Protein AF-A0A357G026-F1 (afdb_monomer_lite)

Secondary structure (DSSP, 8-state):
---TTS---------------------------EEEEES-PPTT-PPS--TT-S--STT---STT-TT-EEEEETTSGGGSTT-BSSPPP---GGG-------S----------------

Foldseek 3Di:
DDDPPPPPPDDPDPPPPPPPPPPPDPPPDPPQPKFWKAQQAAQQAFPAAWQVRPGGHGGHRHHHRFLRGTDIGGPPVQVVDDRIDSHRDPGDPRPPDDPDPPPDDDPDDDDDDDDDDDDD

Radius of gyration: 26.42 Å; chains: 1; bounding box: 56×61×72 Å

Structure (mmCIF, N/CA/C/O backbone):
data_AF-A0A357G026-F1
#
_entry.id   AF-A0A357G026-F1
#
loop_
_atom_site.group_PDB
_atom_site.id
_atom_site.type_symbol
_atom_site.label_atom_id
_atom_site.label_alt_id
_atom_site.label_comp_id
_atom_site.label_asym_id
_atom_site.label_entity_id
_atom_site.label_seq_id
_atom_site.pdbx_PDB_ins_code
_atom_site.Cartn_x
_atom_site.Cartn_y
_atom_site.Cartn_z
_atom_site.occupancy
_atom_site.B_iso_or_equiv
_atom_site.auth_seq_id
_atom_site.auth_comp_id
_atom_site.auth_asym_id
_atom_site.auth_atom_id
_atom_site.pdbx_PDB_model_num
ATOM 1 N N . MET A 1 1 ? 32.963 51.940 29.159 1.00 41.75 1 MET A N 1
ATOM 2 C CA . MET A 1 1 ? 32.937 50.775 28.246 1.00 41.75 1 MET A CA 1
ATOM 3 C C . MET A 1 1 ? 31.678 49.979 28.562 1.00 41.75 1 MET A C 1
ATOM 5 O O . MET A 1 1 ? 31.592 49.421 29.645 1.00 41.75 1 MET A O 1
ATOM 9 N N . ILE A 1 2 ? 30.658 50.045 27.703 1.00 54.16 2 ILE A N 1
ATOM 10 C CA . ILE A 1 2 ? 29.345 49.415 27.933 1.00 54.16 2 ILE A CA 1
ATOM 11 C C . ILE A 1 2 ? 29.389 48.004 27.328 1.00 54.16 2 ILE A C 1
ATOM 13 O O . ILE A 1 2 ? 29.571 47.852 26.119 1.00 54.16 2 ILE A O 1
ATOM 17 N N . ASN A 1 3 ? 29.285 46.974 28.173 1.00 49.53 3 ASN A N 1
ATOM 18 C CA . ASN A 1 3 ? 29.361 45.571 27.766 1.00 49.53 3 ASN A CA 1
ATOM 19 C C . ASN A 1 3 ? 28.074 45.138 27.045 1.00 49.53 3 ASN A C 1
ATOM 21 O O . ASN A 1 3 ? 27.019 44.989 27.653 1.00 49.53 3 ASN A O 1
ATOM 25 N N . LYS A 1 4 ? 28.197 44.861 25.744 1.00 54.84 4 LYS A N 1
ATOM 26 C CA . LYS A 1 4 ? 27.158 44.408 24.795 1.00 54.84 4 LYS A CA 1
ATOM 27 C C . LYS A 1 4 ? 26.534 43.026 25.089 1.00 54.84 4 LYS A C 1
ATOM 29 O O . LYS A 1 4 ? 25.910 42.449 24.210 1.00 54.84 4 LYS A O 1
ATOM 34 N N . LYS A 1 5 ? 26.734 42.448 26.277 1.00 55.97 5 LYS A N 1
ATOM 35 C CA . LYS A 1 5 ? 26.331 41.058 26.581 1.00 55.97 5 LYS A CA 1
ATOM 36 C C . LYS A 1 5 ? 25.052 40.939 27.413 1.00 55.97 5 LYS A C 1
ATOM 38 O O . LYS A 1 5 ? 24.614 39.829 27.678 1.00 55.97 5 LYS A O 1
ATOM 43 N N . THR A 1 6 ? 24.427 42.059 27.767 1.00 55.97 6 THR A N 1
ATOM 44 C CA . THR A 1 6 ? 23.204 42.091 28.588 1.00 55.97 6 THR A CA 1
ATOM 45 C C . THR A 1 6 ? 22.036 42.732 27.831 1.00 55.97 6 THR A C 1
ATOM 47 O O . THR A 1 6 ? 21.240 43.464 28.407 1.00 55.97 6 THR A O 1
ATOM 50 N N . LEU A 1 7 ? 21.971 42.508 26.512 1.00 58.09 7 LEU A N 1
ATOM 51 C CA . LEU A 1 7 ? 20.973 43.094 25.604 1.00 58.09 7 LEU A CA 1
ATOM 52 C C . LEU A 1 7 ? 20.244 42.028 24.770 1.00 58.09 7 LEU A C 1
ATOM 54 O O . LEU A 1 7 ? 19.762 42.306 23.683 1.00 58.09 7 LEU A O 1
ATOM 58 N N . ASN A 1 8 ? 20.143 40.810 25.302 1.00 52.31 8 ASN A N 1
ATOM 59 C CA . ASN A 1 8 ? 19.257 39.764 24.780 1.00 52.31 8 ASN A CA 1
ATOM 60 C C . ASN A 1 8 ? 18.277 39.325 25.879 1.00 52.31 8 ASN A C 1
ATOM 62 O O . ASN A 1 8 ? 18.001 38.147 26.085 1.00 52.31 8 ASN A O 1
ATOM 66 N N . THR A 1 9 ? 17.784 40.314 26.623 1.00 55.66 9 THR A N 1
ATOM 67 C CA . THR A 1 9 ? 16.657 40.181 27.539 1.00 55.66 9 THR A CA 1
ATOM 68 C C . THR A 1 9 ? 15.374 40.109 26.714 1.00 55.66 9 THR A C 1
ATOM 70 O O . THR A 1 9 ? 15.001 41.084 26.074 1.00 55.66 9 THR A O 1
ATOM 73 N N . LEU A 1 10 ? 14.724 38.944 26.772 1.00 60.59 10 LEU A N 1
ATOM 74 C CA . LEU A 1 10 ? 13.273 38.739 26.700 1.00 60.59 10 LEU A CA 1
ATOM 75 C C . LEU A 1 10 ? 12.522 39.388 25.526 1.00 60.59 10 LEU A C 1
ATOM 77 O O . LEU A 1 10 ? 12.019 40.500 25.646 1.00 60.59 10 LEU A O 1
ATOM 81 N N . ILE A 1 11 ? 12.242 38.588 24.494 1.00 61.97 11 ILE A N 1
ATOM 82 C CA . ILE A 1 11 ? 10.888 38.558 23.927 1.00 61.97 11 ILE A CA 1
ATOM 83 C C . ILE A 1 11 ? 10.459 37.094 23.857 1.00 61.97 11 ILE A C 1
ATOM 85 O O . ILE A 1 11 ? 10.752 36.362 22.916 1.00 61.97 11 ILE A O 1
ATOM 89 N N . ALA A 1 12 ? 9.795 36.666 24.927 1.00 58.91 12 ALA A N 1
ATOM 90 C CA . ALA A 1 12 ? 8.924 35.511 24.908 1.00 58.91 12 ALA A CA 1
ATOM 91 C C . ALA A 1 12 ? 7.712 35.859 24.034 1.00 58.91 12 ALA A C 1
ATOM 93 O O . ALA A 1 12 ? 6.825 36.591 24.461 1.00 58.91 12 ALA A O 1
ATOM 94 N N . SER A 1 13 ? 7.674 35.340 22.812 1.00 60.66 13 SER A N 1
ATOM 95 C CA . SER A 1 13 ? 6.443 35.247 22.028 1.00 60.66 13 SER A CA 1
ATOM 96 C C . SER A 1 13 ? 6.236 33.788 21.647 1.00 60.66 13 SER A C 1
ATOM 98 O O . SER A 1 13 ? 6.536 33.357 20.536 1.00 60.66 13 SER A O 1
ATOM 100 N N . ALA A 1 14 ? 5.759 33.013 22.621 1.00 63.19 14 ALA A N 1
ATOM 101 C CA . ALA A 1 14 ? 5.160 31.714 22.380 1.00 63.19 14 ALA A CA 1
ATOM 102 C C . ALA A 1 14 ? 3.865 31.926 21.585 1.00 63.19 14 ALA A C 1
ATOM 104 O O . ALA A 1 14 ? 2.813 32.202 22.157 1.00 63.19 14 ALA A O 1
ATOM 105 N N . VAL A 1 15 ? 3.940 31.829 20.258 1.00 66.19 15 VAL A N 1
ATOM 106 C CA . VAL A 1 15 ? 2.747 31.668 19.426 1.00 66.19 15 VAL A CA 1
ATOM 107 C C . VAL A 1 15 ? 2.457 30.174 19.369 1.00 66.19 15 VAL A C 1
ATOM 109 O O . VAL A 1 15 ? 2.948 29.447 18.509 1.00 66.19 15 VAL A O 1
ATOM 112 N N . ALA A 1 16 ? 1.688 29.705 20.348 1.00 63.22 16 ALA A N 1
ATOM 113 C CA . ALA A 1 16 ? 1.024 28.416 20.271 1.00 63.22 16 ALA A CA 1
ATOM 114 C C . ALA A 1 16 ? -0.120 28.538 19.253 1.00 63.22 16 ALA A C 1
ATOM 116 O O . ALA A 1 16 ? -1.223 28.962 19.590 1.00 63.22 16 ALA A O 1
ATOM 117 N N . LEU A 1 17 ? 0.147 28.198 17.991 1.00 66.62 17 LEU A N 1
ATOM 118 C CA . LEU A 1 17 ? -0.905 27.959 17.004 1.00 66.62 17 LEU A CA 1
ATOM 119 C C . LEU A 1 17 ? -1.549 26.604 17.316 1.00 66.62 17 LEU A C 1
ATOM 121 O O . LEU A 1 17 ? -1.182 25.571 16.763 1.00 66.62 17 LEU A O 1
ATOM 125 N N . THR A 1 18 ? -2.508 26.608 18.239 1.00 66.44 18 THR A N 1
ATOM 126 C CA . THR A 1 18 ? -3.457 25.507 18.403 1.00 66.44 18 THR A CA 1
ATOM 127 C C . THR A 1 18 ? -4.391 25.504 17.198 1.00 66.44 18 THR A C 1
ATOM 129 O O . THR A 1 18 ? -5.410 26.196 17.192 1.00 66.44 18 THR A O 1
ATOM 132 N N . ILE A 1 19 ? -4.055 24.737 16.161 1.00 68.50 19 ILE A N 1
ATOM 133 C CA . ILE A 1 19 ? -5.027 24.394 15.122 1.00 68.50 19 ILE A CA 1
ATOM 134 C C . ILE A 1 19 ? -5.989 23.392 15.761 1.00 68.50 19 ILE A C 1
ATOM 136 O O . ILE A 1 19 ? -5.758 22.185 15.763 1.00 68.50 19 ILE A O 1
ATOM 140 N N . ALA A 1 20 ? -7.064 23.912 16.352 1.00 59.66 20 ALA A N 1
ATOM 141 C CA . ALA A 1 20 ? -8.257 23.137 16.648 1.00 59.66 20 ALA A CA 1
ATOM 142 C C . ALA A 1 20 ? -8.952 22.829 15.314 1.00 59.66 20 ALA A C 1
ATOM 144 O O . ALA A 1 20 ? -9.905 23.492 14.913 1.00 59.66 20 ALA A O 1
ATOM 145 N N . GLY A 1 21 ? -8.416 21.845 14.592 1.00 52.25 21 GLY A N 1
ATOM 146 C CA . GLY A 1 21 ? -9.093 21.221 13.467 1.00 52.25 21 GLY A CA 1
ATOM 147 C C . GLY A 1 21 ? -10.198 20.329 14.009 1.00 52.25 21 GLY A C 1
ATOM 148 O O . GLY A 1 21 ? -9.976 19.153 14.282 1.00 52.25 21 GLY A O 1
ATOM 149 N N . ALA A 1 22 ? -11.384 20.898 14.210 1.00 57.00 22 ALA A N 1
ATOM 150 C CA . ALA A 1 22 ? -12.599 20.124 14.389 1.00 57.00 22 ALA A CA 1
ATOM 151 C C . ALA A 1 22 ? -12.954 19.465 13.048 1.00 57.00 22 ALA A C 1
ATOM 153 O O . ALA A 1 22 ? -13.755 19.985 12.276 1.00 57.00 22 ALA A O 1
ATOM 154 N N . SER A 1 23 ? -12.345 18.316 12.760 1.00 54.91 23 SER A N 1
ATOM 155 C CA . SER A 1 23 ? -12.810 17.426 11.698 1.00 54.91 23 SER A CA 1
ATOM 156 C C . SER A 1 23 ? -14.057 16.696 12.197 1.00 54.91 23 SER A C 1
ATOM 158 O O . SER A 1 23 ? -13.996 15.554 12.643 1.00 54.91 23 SER A O 1
ATOM 160 N N . THR A 1 24 ? -15.207 17.373 12.181 1.00 57.75 24 THR A N 1
ATOM 161 C CA . THR A 1 24 ? -16.504 16.716 12.364 1.00 57.75 24 THR A CA 1
ATOM 162 C C . THR A 1 24 ? -17.006 16.219 11.014 1.00 57.75 24 THR A C 1
ATOM 164 O O . THR A 1 24 ? -17.582 16.976 10.237 1.00 57.75 24 THR A O 1
ATOM 167 N N . SER A 1 25 ? -16.779 14.941 10.737 1.00 48.31 25 SER A N 1
ATOM 168 C CA . SER A 1 25 ? -17.710 14.072 10.002 1.00 48.31 25 SER A CA 1
ATOM 169 C C . SER A 1 25 ? -17.174 12.642 10.017 1.00 48.31 25 SER A C 1
ATOM 171 O O . SER A 1 25 ? -16.768 12.084 9.007 1.00 48.31 25 SER A O 1
ATOM 173 N N . ALA A 1 26 ? -17.211 12.010 11.191 1.00 50.91 26 ALA A N 1
ATOM 174 C CA . ALA A 1 26 ? -17.415 10.570 11.213 1.00 50.91 26 ALA A CA 1
ATOM 175 C C . ALA A 1 26 ? -18.878 10.337 10.804 1.00 50.91 26 ALA A C 1
ATOM 177 O O . ALA A 1 26 ? -19.761 10.228 11.654 1.00 50.91 26 ALA A O 1
ATOM 178 N N . MET A 1 27 ? -19.150 10.370 9.496 1.00 46.84 27 MET A N 1
ATOM 179 C CA . MET A 1 27 ? -20.325 9.696 8.961 1.00 46.84 27 MET A CA 1
ATOM 180 C C . MET A 1 27 ? -20.091 8.220 9.264 1.00 46.84 27 MET A C 1
ATOM 182 O O . MET A 1 27 ? -19.260 7.571 8.633 1.00 46.84 27 MET A O 1
ATOM 186 N N . ALA A 1 28 ? -20.760 7.720 10.299 1.00 49.16 28 ALA A N 1
ATOM 187 C CA . ALA A 1 28 ? -20.994 6.298 10.459 1.00 49.16 28 ALA A CA 1
ATOM 188 C C . ALA A 1 28 ? -21.967 5.874 9.350 1.00 49.16 28 ALA A C 1
ATOM 190 O O . ALA A 1 28 ? -23.144 5.631 9.598 1.00 49.16 28 ALA A O 1
ATOM 191 N N . GLU A 1 29 ? -21.474 5.876 8.112 1.00 46.22 29 GLU A N 1
ATOM 192 C CA . GLU A 1 29 ? -22.006 5.011 7.074 1.00 46.22 29 GLU A CA 1
ATOM 193 C C . GLU A 1 29 ? -21.746 3.585 7.578 1.00 46.22 29 GLU A C 1
ATOM 195 O O . GLU A 1 29 ? -20.706 3.347 8.202 1.00 46.22 29 GLU A O 1
ATOM 200 N N . ASP A 1 30 ? -22.716 2.687 7.405 1.00 47.66 30 ASP A N 1
ATOM 201 C CA . ASP A 1 30 ? -22.607 1.237 7.619 1.00 47.66 30 ASP A CA 1
ATOM 202 C C . ASP A 1 30 ? -21.142 0.783 7.560 1.00 47.66 30 ASP A C 1
ATOM 204 O O . ASP A 1 30 ? -20.480 1.095 6.575 1.00 47.66 30 ASP A O 1
ATOM 208 N N . ALA A 1 31 ? -20.586 0.197 8.630 1.00 54.50 31 ALA A N 1
ATOM 209 C CA . ALA A 1 31 ? -19.145 -0.043 8.752 1.00 54.50 31 ALA A CA 1
ATOM 210 C C . ALA A 1 31 ? -18.677 -1.093 7.731 1.00 54.50 31 ALA A C 1
ATOM 212 O O . ALA A 1 31 ? -18.395 -2.243 8.075 1.00 54.50 31 ALA A O 1
ATOM 213 N N . VAL A 1 32 ? -18.601 -0.694 6.464 1.00 64.19 32 VAL A N 1
ATOM 214 C CA . VAL A 1 32 ? -18.064 -1.484 5.379 1.00 64.19 32 VAL A CA 1
ATOM 215 C C . VAL A 1 32 ? -16.591 -1.612 5.705 1.00 64.19 32 VAL A C 1
ATOM 217 O O . VAL A 1 32 ? -15.849 -0.625 5.727 1.00 64.19 32 VAL A O 1
ATOM 220 N N . ALA A 1 33 ? -16.180 -2.827 6.060 1.00 85.00 33 ALA A N 1
ATOM 221 C CA . ALA A 1 33 ? -14.777 -3.121 6.273 1.00 85.00 33 ALA A CA 1
ATOM 222 C C . ALA A 1 33 ? -14.009 -2.650 5.033 1.00 85.00 33 ALA A C 1
ATOM 224 O O . ALA A 1 33 ? -14.418 -2.938 3.911 1.00 85.00 33 ALA A O 1
ATOM 225 N N . ASN A 1 34 ? -12.939 -1.887 5.228 1.00 90.38 34 ASN A N 1
ATOM 226 C CA . ASN A 1 34 ? -12.066 -1.522 4.122 1.00 90.38 34 ASN A CA 1
ATOM 227 C C . ASN A 1 34 ? -11.057 -2.652 3.893 1.00 90.38 34 ASN A C 1
ATOM 229 O O . ASN A 1 34 ? -10.573 -3.267 4.847 1.00 90.38 34 ASN A O 1
ATOM 233 N N . GLU A 1 35 ? -10.73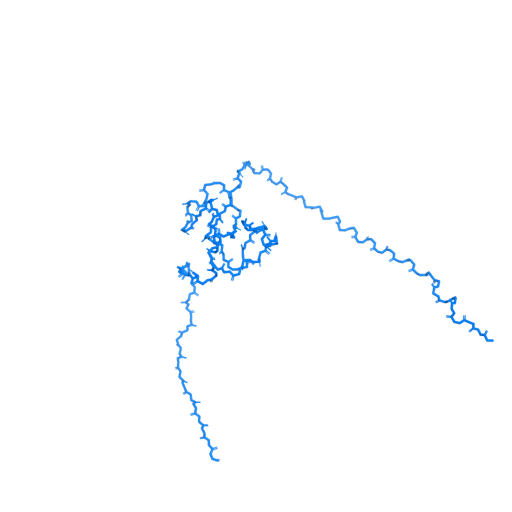1 -2.908 2.635 1.00 93.88 35 GLU A N 1
ATOM 234 C CA . GLU A 1 35 ? -9.713 -3.851 2.194 1.00 93.88 35 GLU A CA 1
ATOM 235 C C . GLU A 1 35 ? -8.568 -3.110 1.501 1.00 93.88 35 GLU A C 1
ATOM 237 O O . GLU A 1 35 ? -8.757 -2.062 0.881 1.00 93.88 35 GLU A O 1
ATOM 242 N N . LYS A 1 36 ? -7.359 -3.661 1.609 1.00 94.94 36 LYS A N 1
ATOM 243 C CA . LYS A 1 36 ? -6.210 -3.169 0.851 1.00 94.94 36 LYS A CA 1
ATOM 244 C C . LYS A 1 36 ? -6.260 -3.772 -0.541 1.00 94.94 36 LYS A C 1
ATOM 246 O O . LYS A 1 36 ? -6.305 -4.993 -0.655 1.00 94.94 36 LYS A O 1
ATOM 251 N N . CYS A 1 37 ? -6.223 -2.930 -1.563 1.00 96.44 37 CYS A N 1
ATOM 252 C CA . CYS A 1 37 ? -6.201 -3.357 -2.950 1.00 96.44 37 CYS A CA 1
ATOM 253 C C . CYS A 1 37 ? -4.868 -3.002 -3.606 1.00 96.44 37 CYS A C 1
ATOM 255 O O . CYS A 1 37 ? -4.524 -1.827 -3.739 1.00 96.44 37 CYS A O 1
ATOM 257 N N . TYR A 1 38 ? -4.134 -4.037 -3.996 1.00 95.44 38 TYR A N 1
ATOM 258 C CA . TYR A 1 38 ? -2.828 -3.989 -4.645 1.00 95.44 38 TYR A CA 1
ATOM 259 C C . TYR A 1 38 ? -2.973 -4.152 -6.163 1.00 95.44 38 TYR A C 1
ATOM 261 O O . TYR A 1 38 ? -4.011 -4.610 -6.646 1.00 95.44 38 TYR A O 1
ATOM 269 N N . GLY A 1 39 ? -1.936 -3.783 -6.922 1.00 92.56 39 GLY A N 1
ATOM 270 C CA . GLY A 1 39 ? -1.877 -3.992 -8.380 1.00 92.56 39 GLY A CA 1
ATOM 271 C C . GLY A 1 39 ? -2.668 -2.984 -9.226 1.00 92.56 39 GLY A C 1
ATOM 272 O O . GLY A 1 39 ? -2.510 -2.944 -10.444 1.00 92.56 39 GLY A O 1
ATOM 273 N N . VAL A 1 40 ? -3.459 -2.115 -8.592 1.00 95.31 40 VAL A N 1
ATOM 274 C CA . VAL A 1 40 ? -4.265 -1.060 -9.247 1.00 95.31 40 VAL A CA 1
ATOM 275 C C . VAL A 1 40 ? -3.755 0.356 -8.961 1.00 95.31 40 VAL A C 1
ATOM 277 O O . VAL A 1 40 ? -4.321 1.338 -9.435 1.00 95.31 40 VAL A O 1
ATOM 280 N N . VAL A 1 41 ? -2.708 0.475 -8.147 1.00 94.38 41 VAL A N 1
ATOM 281 C CA . VAL A 1 41 ? -2.189 1.754 -7.659 1.00 94.38 41 VAL A CA 1
ATOM 282 C C . VAL A 1 41 ? -1.348 2.433 -8.732 1.00 94.38 41 VAL A C 1
ATOM 284 O O . VAL A 1 41 ? -0.409 1.833 -9.242 1.00 94.38 41 VAL A O 1
ATOM 287 N N . LYS A 1 42 ? -1.647 3.693 -9.057 1.00 94.50 42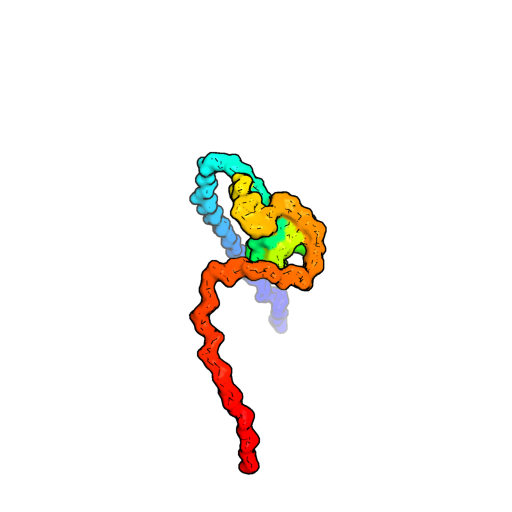 LYS A N 1
ATOM 288 C CA . LYS A 1 42 ? -0.804 4.505 -9.946 1.00 94.50 42 LYS A CA 1
ATOM 289 C C . LYS A 1 42 ? 0.394 5.079 -9.180 1.00 94.50 42 LYS A C 1
ATOM 291 O O . LYS A 1 42 ? 0.315 5.285 -7.965 1.00 94.50 42 LYS A O 1
ATOM 296 N N . ALA A 1 43 ? 1.483 5.389 -9.874 1.00 94.19 43 ALA A N 1
ATOM 297 C CA . ALA A 1 43 ? 2.616 6.102 -9.301 1.00 94.19 43 ALA A CA 1
ATOM 298 C C . ALA A 1 43 ? 2.138 7.382 -8.591 1.00 94.19 43 ALA A C 1
ATOM 300 O O . ALA A 1 43 ? 1.337 8.154 -9.122 1.00 94.19 43 ALA A O 1
ATOM 301 N N . GLY A 1 44 ? 2.599 7.585 -7.358 1.00 95.19 44 GLY A N 1
ATOM 302 C CA . GLY A 1 44 ? 2.194 8.710 -6.519 1.00 95.19 44 GLY A CA 1
ATOM 303 C C . GLY A 1 44 ? 0.753 8.662 -5.993 1.00 95.19 44 GLY A C 1
ATOM 304 O O . GLY A 1 44 ? 0.301 9.659 -5.434 1.00 95.19 44 GLY A O 1
ATOM 305 N N . ALA A 1 45 ? 0.037 7.541 -6.127 1.00 95.62 45 ALA A N 1
ATOM 306 C CA . ALA A 1 45 ? -1.366 7.417 -5.715 1.00 95.62 45 ALA A CA 1
ATOM 307 C C . ALA A 1 45 ? -1.634 6.305 -4.679 1.00 95.62 45 ALA A C 1
ATOM 309 O O . ALA A 1 45 ? -2.783 5.909 -4.503 1.00 95.62 45 ALA A O 1
ATOM 310 N N . ASN A 1 46 ? -0.608 5.786 -3.993 1.00 96.19 46 ASN A N 1
ATOM 311 C CA . ASN A 1 46 ? -0.799 4.840 -2.886 1.00 96.19 46 ASN A CA 1
ATOM 312 C C . ASN A 1 46 ? -1.322 5.527 -1.624 1.00 96.19 46 ASN A C 1
ATOM 314 O O . ASN A 1 46 ? -1.006 6.690 -1.354 1.00 96.19 46 ASN A O 1
ATOM 318 N N . ASP A 1 47 ? -2.016 4.749 -0.801 1.00 95.69 47 ASP A N 1
ATOM 319 C CA . ASP A 1 47 ? -2.325 5.100 0.578 1.00 95.69 47 ASP A CA 1
ATOM 320 C C . ASP A 1 47 ? -1.121 4.909 1.509 1.00 95.69 47 ASP A C 1
ATOM 322 O O . ASP A 1 47 ? -0.087 4.345 1.151 1.00 95.69 47 ASP A O 1
ATOM 326 N N . CYS A 1 48 ? -1.242 5.410 2.740 1.00 94.69 48 CYS A N 1
ATOM 327 C CA . CYS A 1 48 ? -0.192 5.290 3.746 1.00 94.69 48 CYS A CA 1
ATOM 328 C C . CYS A 1 48 ? 0.177 3.825 4.044 1.00 94.69 48 CYS A C 1
ATOM 330 O O . CYS A 1 48 ? -0.692 2.976 4.245 1.00 94.69 48 CYS A O 1
ATOM 332 N N . ALA A 1 49 ? 1.480 3.597 4.236 1.00 90.62 49 ALA A N 1
ATOM 333 C CA . ALA A 1 49 ? 2.153 2.303 4.355 1.00 90.62 49 ALA A CA 1
ATOM 334 C C . ALA A 1 49 ? 2.189 1.487 3.059 1.00 90.62 49 ALA A C 1
ATOM 336 O O . ALA A 1 49 ? 1.314 1.574 2.213 1.00 90.62 49 ALA A O 1
ATOM 337 N N . ASN A 1 50 ? 3.190 0.619 2.951 1.00 93.06 50 ASN A N 1
ATOM 338 C CA . ASN A 1 50 ? 3.270 -0.387 1.901 1.00 93.06 50 ASN A CA 1
ATOM 339 C C . ASN A 1 50 ? 3.578 -1.772 2.490 1.00 93.06 50 ASN A C 1
ATOM 341 O O . ASN A 1 50 ? 3.870 -1.909 3.684 1.00 93.06 50 ASN A O 1
ATOM 345 N N . ALA A 1 51 ? 3.474 -2.818 1.670 1.00 92.69 51 ALA A N 1
ATOM 346 C CA . ALA A 1 51 ? 3.670 -4.202 2.106 1.00 92.69 51 ALA A CA 1
ATOM 347 C C . ALA A 1 51 ? 5.075 -4.441 2.687 1.00 92.69 51 ALA A C 1
ATOM 349 O O . ALA A 1 51 ? 5.222 -5.107 3.715 1.00 92.69 51 ALA A O 1
ATOM 350 N N . SER A 1 52 ? 6.089 -3.825 2.075 1.00 89.56 52 SER A N 1
ATOM 351 C CA . SER A 1 52 ? 7.503 -3.977 2.440 1.00 89.56 52 SER A CA 1
ATOM 352 C C . SER A 1 52 ? 7.952 -3.089 3.607 1.00 89.56 52 SER A C 1
ATOM 354 O O . SER A 1 52 ? 9.079 -3.229 4.078 1.00 89.56 52 SER A O 1
ATOM 356 N N . LYS A 1 53 ? 7.100 -2.172 4.088 1.00 92.00 53 LYS A N 1
ATOM 357 C CA . LYS A 1 53 ? 7.421 -1.137 5.093 1.00 92.00 53 LYS A CA 1
ATOM 358 C C . LYS A 1 53 ? 8.608 -0.242 4.712 1.00 92.00 53 LYS A C 1
ATOM 360 O O . LYS A 1 53 ? 9.248 0.333 5.593 1.00 92.00 53 LYS A O 1
ATOM 365 N N . SER A 1 54 ? 8.924 -0.131 3.423 1.00 88.75 54 SER A N 1
ATOM 366 C CA . SER A 1 54 ? 10.028 0.706 2.942 1.00 88.75 54 SER A CA 1
ATOM 367 C C . SER A 1 54 ? 9.690 2.192 3.020 1.00 88.75 54 SER A C 1
ATOM 369 O O . SER A 1 54 ? 10.587 3.023 3.153 1.00 88.75 54 SER A O 1
ATOM 371 N N . HIS A 1 55 ? 8.402 2.532 2.997 1.00 90.56 55 HIS A N 1
ATOM 372 C CA . HIS A 1 55 ? 7.908 3.886 3.194 1.00 90.56 55 HIS A CA 1
ATOM 373 C C . HIS A 1 55 ? 6.488 3.861 3.789 1.00 90.56 55 HIS A C 1
ATOM 375 O O . HIS A 1 55 ? 5.840 2.814 3.850 1.00 90.56 55 HIS A O 1
ATOM 381 N N . ALA A 1 56 ? 6.045 4.994 4.347 1.00 91.62 56 ALA A N 1
ATOM 382 C CA . ALA A 1 56 ? 4.829 5.048 5.167 1.00 91.62 56 ALA A CA 1
ATOM 383 C C . ALA A 1 56 ? 3.816 6.131 4.773 1.00 91.62 56 ALA A C 1
ATOM 385 O O . ALA A 1 56 ? 2.661 6.047 5.183 1.00 91.62 56 ALA A O 1
ATOM 386 N N . CYS A 1 57 ? 4.216 7.136 4.000 1.00 93.50 57 CYS A N 1
ATOM 387 C CA . CYS A 1 57 ? 3.325 8.200 3.558 1.00 93.50 57 CYS A CA 1
ATOM 388 C C . CYS A 1 57 ? 2.651 7.834 2.232 1.00 93.50 57 CYS A C 1
ATOM 390 O O . CYS A 1 57 ? 3.249 7.162 1.387 1.00 93.50 57 CYS A O 1
ATOM 392 N N . ALA A 1 58 ? 1.423 8.321 2.063 1.00 95.19 58 ALA A N 1
ATOM 393 C CA . ALA A 1 58 ? 0.714 8.294 0.794 1.00 95.19 58 ALA A CA 1
ATOM 394 C C . ALA A 1 58 ? 1.506 9.021 -0.306 1.00 95.19 58 ALA A C 1
ATOM 396 O O . ALA A 1 58 ? 2.282 9.942 -0.029 1.00 95.19 58 ALA A O 1
ATOM 397 N N . GLY A 1 59 ? 1.290 8.608 -1.549 1.00 95.31 59 GLY A N 1
ATOM 398 C CA . GLY A 1 59 ? 1.889 9.216 -2.735 1.00 95.31 59 GLY A CA 1
ATOM 399 C C . GLY A 1 59 ? 3.387 8.973 -2.941 1.00 95.31 59 GLY A C 1
ATOM 400 O O . GLY A 1 59 ? 4.064 9.774 -3.579 1.00 95.31 59 GLY A O 1
ATOM 401 N N . GLN A 1 60 ? 3.907 7.870 -2.410 1.00 95.44 60 GLN A N 1
ATOM 402 C CA . GLN A 1 60 ? 5.302 7.442 -2.542 1.00 95.44 60 GLN A CA 1
ATOM 403 C C . GLN A 1 60 ? 5.501 6.220 -3.453 1.00 95.44 60 GLN A C 1
ATOM 405 O O . GLN A 1 60 ? 6.639 5.799 -3.657 1.00 95.44 60 GLN A O 1
ATOM 410 N N . ALA A 1 61 ? 4.431 5.672 -4.031 1.00 94.25 61 ALA A N 1
ATOM 411 C CA . ALA A 1 61 ? 4.508 4.665 -5.080 1.00 94.25 61 ALA A CA 1
ATOM 412 C C . ALA A 1 61 ? 5.340 5.194 -6.252 1.00 94.25 61 ALA A C 1
ATOM 414 O O . ALA A 1 61 ? 5.026 6.236 -6.828 1.00 94.25 61 ALA A O 1
ATOM 415 N N . THR A 1 62 ? 6.402 4.478 -6.610 1.00 91.56 62 THR A N 1
ATOM 416 C CA . THR A 1 62 ? 7.328 4.893 -7.675 1.00 91.56 62 THR A CA 1
ATOM 417 C C . THR A 1 62 ? 6.925 4.393 -9.057 1.00 91.56 62 THR A C 1
ATOM 419 O O . THR A 1 62 ? 7.426 4.912 -10.050 1.00 91.56 62 THR A O 1
ATOM 422 N N . ALA A 1 63 ? 6.054 3.386 -9.127 1.00 91.19 63 ALA A N 1
ATOM 423 C CA . ALA A 1 63 ? 5.623 2.747 -10.362 1.00 91.19 63 ALA A CA 1
ATOM 424 C C . ALA A 1 63 ? 4.113 2.484 -10.349 1.00 91.19 63 ALA A C 1
ATOM 426 O O . ALA A 1 63 ? 3.496 2.364 -9.288 1.00 91.19 63 ALA A O 1
ATOM 427 N N . ASP A 1 64 ? 3.543 2.387 -11.547 1.00 92.69 64 ASP A N 1
ATOM 428 C CA . ASP A 1 64 ? 2.165 1.952 -11.750 1.00 92.69 64 ASP A CA 1
ATOM 429 C C . ASP A 1 64 ? 2.039 0.449 -11.467 1.00 92.69 64 ASP A C 1
ATOM 431 O O . ASP A 1 64 ? 2.919 -0.339 -11.818 1.00 92.69 64 ASP A O 1
ATOM 435 N N . SER A 1 65 ? 0.922 0.057 -10.856 1.00 91.81 65 SER A N 1
ATOM 436 C CA . SER A 1 65 ? 0.575 -1.326 -10.523 1.00 91.81 65 SER A CA 1
ATOM 437 C C . SER A 1 65 ? 1.615 -2.055 -9.663 1.00 91.81 65 SER A C 1
ATOM 439 O O . SER A 1 65 ? 1.716 -3.281 -9.722 1.00 91.81 65 SER A O 1
ATOM 441 N N . ASP A 1 66 ? 2.367 -1.326 -8.830 1.00 91.69 66 ASP A N 1
ATOM 442 C CA . ASP A 1 66 ? 3.289 -1.942 -7.876 1.00 91.69 66 ASP A CA 1
ATOM 443 C C . ASP A 1 66 ? 2.520 -2.864 -6.911 1.00 91.69 66 ASP A C 1
ATOM 445 O O . ASP A 1 66 ? 1.531 -2.479 -6.284 1.00 91.69 66 ASP A O 1
ATOM 449 N N . GLY A 1 67 ? 2.962 -4.118 -6.815 1.00 91.81 67 GLY A N 1
ATOM 450 C CA . GLY A 1 67 ? 2.287 -5.148 -6.026 1.00 91.81 67 GLY A CA 1
ATOM 451 C C . GLY A 1 67 ? 2.465 -5.015 -4.510 1.00 91.81 67 GLY A C 1
ATOM 452 O O . GLY A 1 67 ? 1.767 -5.698 -3.760 1.00 91.81 67 GLY A O 1
ATOM 453 N N . GLY A 1 68 ? 3.381 -4.157 -4.058 1.00 93.62 68 GLY A N 1
ATOM 454 C CA . GLY A 1 68 ? 3.589 -3.791 -2.661 1.00 93.62 68 GLY A CA 1
ATOM 455 C C . GLY A 1 68 ? 2.839 -2.523 -2.239 1.00 93.62 68 GLY A C 1
ATOM 456 O O . GLY A 1 68 ? 2.668 -2.302 -1.035 1.00 93.62 68 GLY A O 1
ATOM 457 N N . GLU A 1 69 ? 2.358 -1.729 -3.193 1.00 95.88 69 GLU A N 1
ATOM 458 C CA . GLU A 1 69 ? 1.568 -0.517 -2.973 1.00 95.88 69 GLU A CA 1
ATOM 459 C C . GLU A 1 69 ? 0.067 -0.821 -2.986 1.00 95.88 69 GLU A C 1
ATOM 461 O O . GLU A 1 69 ? -0.410 -1.629 -3.783 1.00 95.88 69 GLU A O 1
ATOM 466 N N . PHE A 1 70 ? -0.701 -0.168 -2.108 1.00 95.69 70 PHE A N 1
ATOM 467 C CA . PHE A 1 70 ? -2.151 -0.360 -2.048 1.00 95.69 70 PHE A CA 1
ATOM 468 C C . PHE A 1 70 ? -2.929 0.949 -1.992 1.00 95.69 70 PHE A C 1
ATOM 470 O O . PHE A 1 70 ? -2.425 1.979 -1.546 1.00 95.69 70 PHE A O 1
ATOM 477 N N . ILE A 1 71 ? -4.191 0.851 -2.397 1.00 95.69 71 ILE A N 1
ATOM 478 C CA . ILE A 1 71 ? -5.254 1.787 -2.035 1.00 95.69 71 ILE A CA 1
ATOM 479 C C . ILE A 1 71 ? -6.283 1.072 -1.157 1.00 95.69 71 ILE A C 1
ATOM 481 O O . ILE A 1 71 ? -6.507 -0.133 -1.287 1.00 95.69 71 ILE A O 1
ATOM 485 N N . SER A 1 72 ? -6.881 1.797 -0.223 1.00 94.88 72 SER A N 1
ATOM 486 C CA . SER A 1 72 ? -7.894 1.313 0.703 1.00 94.88 72 SER A CA 1
ATOM 487 C C . SER A 1 72 ? -9.270 1.513 0.082 1.00 94.88 72 SER A C 1
ATOM 489 O O . SER A 1 72 ? -9.705 2.641 -0.142 1.00 94.88 72 SER A O 1
ATOM 491 N N . LEU A 1 73 ? -9.967 0.413 -0.181 1.00 93.69 73 LEU A N 1
ATOM 492 C CA . LEU A 1 73 ? -11.286 0.413 -0.807 1.00 93.69 73 LEU A CA 1
ATOM 493 C C . LEU A 1 73 ? -12.311 -0.276 0.097 1.00 93.69 73 LEU A C 1
ATOM 495 O O . LEU A 1 73 ? 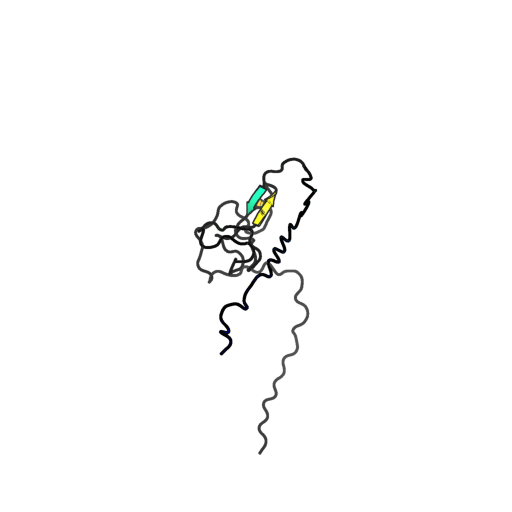-11.929 -1.087 0.938 1.00 93.69 73 LEU A O 1
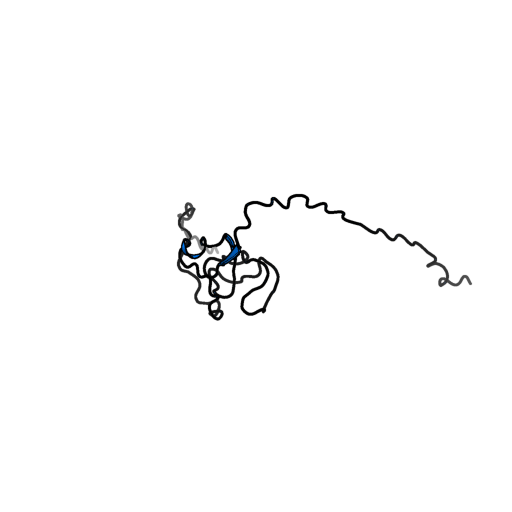ATOM 499 N N . PRO A 1 74 ? -13.616 -0.021 -0.077 1.00 93.81 74 PRO A N 1
ATOM 500 C CA . PRO A 1 74 ? -14.647 -0.829 0.565 1.00 93.81 74 PRO A CA 1
ATOM 501 C C . PRO A 1 74 ? -14.508 -2.309 0.178 1.00 93.81 74 PRO A C 1
ATOM 503 O O . PRO A 1 74 ? -14.237 -2.615 -0.985 1.00 93.81 74 PRO A O 1
ATOM 506 N N . ALA A 1 75 ? -14.729 -3.219 1.129 1.00 91.50 75 ALA A N 1
ATOM 507 C CA . ALA A 1 75 ? -14.589 -4.658 0.914 1.00 91.50 75 ALA A CA 1
ATOM 508 C C . ALA A 1 75 ? -15.393 -5.170 -0.295 1.00 91.50 75 ALA A C 1
ATOM 510 O O . ALA A 1 75 ? -16.546 -4.787 -0.522 1.00 91.50 75 ALA A O 1
ATOM 511 N N . GLY A 1 76 ? -14.780 -6.083 -1.049 1.00 92.19 76 GLY A N 1
ATOM 512 C CA . GLY A 1 76 ? -15.336 -6.678 -2.260 1.00 92.19 76 GLY A CA 1
ATOM 513 C C . GLY A 1 76 ? -15.273 -5.781 -3.499 1.00 92.19 76 GLY A C 1
ATOM 514 O O . GLY A 1 76 ? -15.845 -6.141 -4.529 1.00 92.19 76 GLY A O 1
ATOM 515 N N . LEU A 1 77 ? -14.641 -4.603 -3.439 1.00 94.38 77 LEU A N 1
ATOM 516 C CA . LEU A 1 77 ? -14.412 -3.770 -4.622 1.00 94.38 77 LEU A CA 1
ATOM 517 C C . LEU A 1 77 ? -13.131 -4.162 -5.355 1.00 94.38 77 LEU A C 1
ATOM 519 O O . LEU A 1 77 ? -13.121 -4.098 -6.581 1.00 94.38 77 LEU A O 1
ATOM 523 N N . CYS A 1 78 ? -12.095 -4.601 -4.641 1.00 94.94 78 CYS A N 1
ATOM 524 C CA . CYS A 1 78 ? -10.798 -4.903 -5.235 1.00 94.94 78 CYS A CA 1
ATOM 525 C C . CYS A 1 78 ? -10.891 -5.975 -6.330 1.00 94.94 78 CYS A C 1
ATOM 527 O O . CYS A 1 78 ? -10.381 -5.775 -7.428 1.00 94.94 78 CYS A O 1
ATOM 529 N N . ASP A 1 79 ? -11.651 -7.045 -6.083 1.00 93.62 79 ASP A N 1
ATOM 530 C CA . ASP A 1 79 ? -11.856 -8.144 -7.041 1.00 93.62 79 ASP A CA 1
ATOM 531 C C . ASP A 1 79 ? -12.647 -7.726 -8.297 1.00 93.62 79 ASP A C 1
ATOM 533 O O . ASP A 1 79 ? -12.701 -8.458 -9.285 1.00 93.62 79 ASP A O 1
ATOM 537 N N . ARG A 1 80 ? -13.293 -6.552 -8.270 1.00 94.25 80 ARG A N 1
ATOM 538 C CA . ARG A 1 80 ? -14.013 -5.980 -9.419 1.00 94.25 80 ARG A CA 1
ATOM 539 C C . ARG A 1 80 ? -13.129 -5.078 -10.276 1.00 94.25 80 ARG A C 1
ATOM 541 O O . ARG A 1 80 ? -13.562 -4.669 -11.352 1.00 94.25 80 ARG A O 1
ATOM 548 N N . LEU A 1 81 ? -11.923 -4.758 -9.813 1.00 92.31 81 LEU A N 1
ATOM 549 C CA . LEU A 1 81 ? -10.950 -3.969 -10.555 1.00 92.31 81 LEU A CA 1
ATOM 550 C C . LEU A 1 81 ? -10.032 -4.895 -11.354 1.00 92.31 81 LEU A C 1
ATOM 552 O O . LEU A 1 81 ? -9.541 -5.907 -10.854 1.00 92.31 81 LEU A O 1
ATOM 556 N N . ALA A 1 82 ? -9.779 -4.542 -12.612 1.00 93.00 82 ALA A N 1
ATOM 557 C CA . ALA A 1 82 ? -8.846 -5.289 -13.444 1.00 93.00 82 ALA A CA 1
ATOM 558 C C . ALA A 1 82 ? -7.437 -5.233 -12.831 1.00 93.00 82 ALA A C 1
ATOM 560 O O . ALA A 1 82 ? -6.902 -4.152 -12.603 1.00 93.00 82 ALA A O 1
ATOM 561 N N . GLY A 1 83 ? -6.848 -6.400 -12.553 1.00 90.56 83 GLY A N 1
ATOM 562 C CA . GLY A 1 83 ? -5.530 -6.499 -11.913 1.00 90.56 83 GLY A CA 1
ATOM 563 C C . GLY A 1 83 ? -5.525 -6.262 -10.396 1.00 90.56 83 GLY A C 1
ATOM 564 O O . GLY A 1 83 ? -4.450 -6.270 -9.801 1.00 90.56 83 GLY A O 1
ATOM 565 N N . GLY A 1 84 ? -6.693 -6.081 -9.769 1.00 93.56 84 GLY A N 1
ATOM 566 C CA . GLY A 1 84 ? -6.823 -5.946 -8.320 1.00 93.56 84 GLY A CA 1
ATOM 567 C C . GLY A 1 84 ? -6.513 -7.241 -7.573 1.00 93.56 84 GLY A C 1
ATOM 568 O O . GLY A 1 84 ? -6.894 -8.333 -7.997 1.00 93.56 84 GLY A O 1
ATOM 569 N N . SER A 1 85 ? -5.823 -7.114 -6.441 1.00 93.94 85 SER A N 1
ATOM 570 C CA . SER A 1 85 ? -5.564 -8.212 -5.509 1.00 93.94 85 SER A CA 1
ATOM 571 C C . SER A 1 85 ? -5.616 -7.719 -4.069 1.00 93.94 85 SER A C 1
ATOM 573 O O . SER A 1 85 ? -5.045 -6.683 -3.740 1.00 93.94 85 SER A O 1
ATOM 575 N N . THR A 1 86 ? -6.241 -8.489 -3.181 1.00 94.31 86 THR A N 1
ATOM 576 C CA . THR A 1 86 ? -6.206 -8.232 -1.729 1.00 94.31 86 THR A CA 1
ATOM 577 C C . THR A 1 86 ? -4.936 -8.762 -1.057 1.00 94.31 86 THR A C 1
ATOM 579 O O . THR A 1 86 ? -4.660 -8.462 0.106 1.00 94.31 86 THR A O 1
ATOM 582 N N . ALA A 1 87 ? -4.131 -9.528 -1.795 1.00 93.06 87 ALA A N 1
ATOM 583 C CA . ALA A 1 87 ? -2.813 -9.976 -1.383 1.00 93.06 87 ALA A CA 1
ATOM 584 C C . ALA A 1 87 ? -1.737 -9.095 -2.023 1.00 93.06 87 ALA A C 1
ATOM 586 O O . ALA A 1 87 ? -1.708 -8.936 -3.246 1.00 93.06 87 ALA A O 1
ATOM 587 N N . ALA A 1 88 ? -0.830 -8.579 -1.193 1.00 89.88 88 ALA A N 1
ATOM 588 C CA . ALA A 1 88 ? 0.388 -7.954 -1.681 1.00 89.88 88 ALA A CA 1
ATOM 589 C C . ALA A 1 88 ? 1.219 -8.990 -2.443 1.00 89.88 88 ALA A C 1
ATOM 591 O O . ALA A 1 88 ? 1.443 -10.096 -1.940 1.00 89.88 88 ALA A O 1
ATOM 592 N N . ALA A 1 89 ? 1.702 -8.627 -3.626 1.00 81.94 89 ALA A N 1
ATOM 593 C CA . ALA A 1 89 ? 2.779 -9.380 -4.243 1.00 81.94 89 ALA A CA 1
ATOM 594 C C . ALA A 1 89 ? 4.091 -8.960 -3.573 1.00 81.94 89 ALA A C 1
ATOM 596 O O . ALA A 1 89 ? 4.275 -7.788 -3.235 1.00 81.94 89 ALA A O 1
ATOM 597 N N . GLU A 1 90 ? 5.005 -9.910 -3.377 1.00 61.44 90 GLU A N 1
ATOM 598 C CA . GLU A 1 90 ? 6.391 -9.577 -3.047 1.00 61.44 90 GLU A CA 1
ATOM 599 C C . GLU A 1 90 ? 6.869 -8.569 -4.099 1.00 61.44 90 GLU A C 1
ATOM 601 O O . GLU A 1 90 ? 6.817 -8.883 -5.289 1.00 61.44 90 GLU A O 1
ATOM 606 N N . ALA A 1 91 ? 7.198 -7.346 -3.664 1.00 52.31 91 ALA A N 1
ATOM 607 C CA . ALA A 1 91 ? 7.358 -6.187 -4.538 1.00 52.31 91 ALA A CA 1
ATOM 608 C C . ALA A 1 91 ? 8.232 -6.539 -5.751 1.00 52.31 91 ALA A C 1
ATOM 610 O O . ALA A 1 91 ? 9.442 -6.750 -5.626 1.00 52.31 91 ALA A O 1
ATOM 611 N N . ALA A 1 92 ? 7.597 -6.665 -6.919 1.00 47.62 92 ALA A N 1
ATOM 612 C CA . ALA A 1 92 ? 8.311 -6.894 -8.160 1.00 47.62 92 ALA A CA 1
ATOM 613 C C . ALA A 1 92 ? 9.138 -5.634 -8.463 1.00 47.62 92 ALA A C 1
ATOM 615 O O . ALA A 1 92 ? 8.647 -4.525 -8.253 1.00 47.62 92 ALA A O 1
ATOM 616 N N . PRO A 1 93 ? 10.394 -5.767 -8.920 1.00 42.09 93 PRO A N 1
ATOM 617 C CA . PRO A 1 93 ? 11.218 -4.611 -9.243 1.00 42.09 93 PRO A CA 1
ATOM 618 C C . PRO A 1 93 ? 10.522 -3.744 -10.302 1.00 42.09 93 PRO A C 1
ATOM 620 O O . PRO A 1 93 ? 9.893 -4.272 -11.218 1.00 42.09 93 PRO A O 1
ATOM 623 N N . ALA A 1 94 ? 10.676 -2.426 -10.159 1.00 46.69 94 ALA A N 1
ATOM 624 C CA . ALA A 1 94 ? 10.011 -1.325 -10.869 1.00 46.69 94 ALA A CA 1
ATOM 625 C C . ALA A 1 94 ? 10.020 -1.352 -12.422 1.00 46.69 94 ALA A C 1
ATOM 627 O O . ALA A 1 94 ? 9.480 -0.447 -13.050 1.00 46.69 94 ALA A O 1
ATOM 628 N N . ASP A 1 95 ? 10.581 -2.387 -13.046 1.00 40.19 95 ASP A N 1
ATOM 629 C CA . ASP A 1 95 ? 10.735 -2.552 -14.496 1.00 40.19 95 ASP A CA 1
ATOM 630 C C . ASP A 1 95 ? 9.600 -3.366 -15.154 1.00 40.19 95 ASP A C 1
ATOM 632 O O . ASP A 1 95 ? 9.611 -3.571 -16.365 1.00 40.19 95 ASP A O 1
ATOM 636 N N . ALA A 1 96 ? 8.601 -3.828 -14.393 1.00 44.44 96 ALA A N 1
ATOM 637 C CA . ALA A 1 96 ? 7.440 -4.544 -14.942 1.00 44.44 96 ALA A CA 1
ATOM 638 C C . ALA A 1 96 ? 6.247 -3.630 -15.303 1.00 44.44 96 ALA A C 1
ATOM 640 O O . ALA A 1 96 ? 5.169 -4.127 -15.635 1.00 44.44 96 ALA A O 1
ATOM 641 N N . ALA A 1 97 ? 6.416 -2.305 -15.235 1.00 44.53 97 ALA A N 1
ATOM 642 C CA . ALA A 1 97 ? 5.360 -1.350 -15.547 1.00 44.53 97 ALA A CA 1
ATOM 643 C C . ALA A 1 97 ? 4.908 -1.461 -17.015 1.00 44.53 97 ALA A C 1
ATOM 645 O O . ALA A 1 97 ? 5.622 -1.065 -17.935 1.00 44.53 97 ALA A O 1
ATOM 646 N N . ALA A 1 98 ? 3.693 -1.988 -17.191 1.00 45.06 98 ALA A N 1
ATOM 647 C CA . ALA A 1 98 ? 2.571 -1.370 -17.908 1.00 45.06 98 ALA A CA 1
ATOM 648 C C . ALA A 1 98 ? 1.802 -2.388 -18.769 1.00 45.06 98 ALA A C 1
ATOM 650 O O . ALA A 1 98 ? 2.115 -2.622 -19.935 1.00 45.06 98 ALA A O 1
ATOM 651 N N . ALA A 1 99 ? 0.707 -2.918 -18.219 1.00 42.59 99 ALA A N 1
ATOM 652 C CA . ALA A 1 99 ? -0.490 -3.103 -19.030 1.00 42.59 99 ALA A CA 1
ATOM 653 C C . ALA A 1 99 ? -1.237 -1.755 -19.001 1.00 42.59 99 ALA A C 1
ATOM 655 O O . ALA A 1 99 ? -1.550 -1.278 -17.909 1.00 42.59 99 ALA A O 1
ATOM 656 N N . PRO A 1 100 ? -1.470 -1.092 -20.146 1.00 43.75 100 PRO A N 1
ATOM 657 C CA . PRO A 1 100 ? -2.097 0.223 -20.160 1.00 43.75 100 PRO A CA 1
ATOM 658 C C . PRO A 1 100 ? -3.563 0.115 -19.721 1.00 43.75 100 PRO A C 1
ATOM 660 O O . PRO A 1 100 ? -4.369 -0.538 -20.382 1.00 43.75 100 PRO A O 1
ATOM 663 N N . ALA A 1 101 ? -3.902 0.780 -18.617 1.00 45.00 101 ALA A N 1
ATOM 664 C CA . ALA A 1 101 ? -5.281 1.092 -18.234 1.00 45.00 101 ALA A CA 1
ATOM 665 C C . ALA A 1 101 ? -5.723 2.480 -18.750 1.00 45.00 101 ALA A C 1
ATOM 667 O O . ALA A 1 101 ? -6.826 2.928 -18.451 1.00 45.00 101 ALA A O 1
ATOM 668 N N . ASP A 1 102 ? -4.892 3.158 -19.550 1.00 37.09 102 ASP A N 1
ATOM 669 C CA . ASP A 1 102 ? -5.221 4.430 -20.194 1.00 37.09 102 ASP A CA 1
ATOM 670 C C . ASP A 1 102 ? -6.066 4.199 -21.458 1.00 37.09 102 ASP A C 1
ATOM 672 O O . ASP A 1 102 ? -5.606 4.330 -22.592 1.00 37.09 102 ASP A O 1
ATOM 676 N N . ALA A 1 103 ? -7.33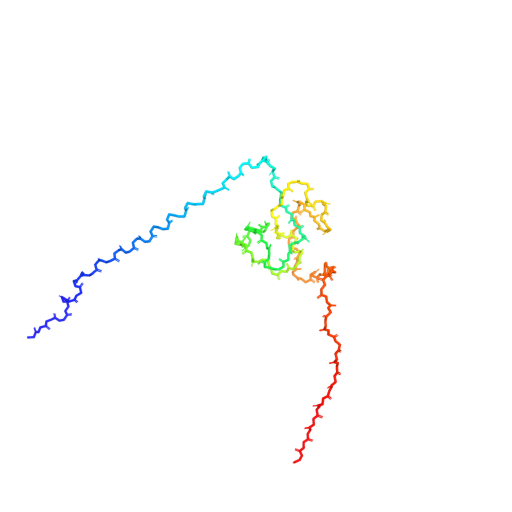5 3.858 -21.260 1.00 41.81 103 ALA A N 1
ATOM 677 C CA . ALA A 1 103 ? -8.365 4.036 -22.271 1.00 41.81 103 ALA A CA 1
ATOM 678 C C . ALA A 1 103 ? -9.384 5.045 -21.749 1.00 41.81 103 ALA A C 1
ATOM 680 O O . ALA A 1 103 ? -10.459 4.639 -21.349 1.00 41.81 103 ALA A O 1
ATOM 681 N N . GLU A 1 104 ? -9.006 6.330 -21.739 1.00 38.84 104 GLU A N 1
ATOM 682 C CA . GLU A 1 104 ? -9.890 7.501 -21.884 1.00 38.84 104 GLU A CA 1
ATOM 683 C C . GLU A 1 104 ? -9.048 8.794 -21.794 1.00 38.84 104 GLU A C 1
ATOM 685 O O . GLU A 1 104 ? -8.844 9.346 -20.717 1.00 38.84 104 GLU A O 1
ATOM 690 N N . GLY A 1 105 ? -8.540 9.286 -22.939 1.00 37.53 105 GLY A N 1
ATOM 691 C CA . GLY A 1 105 ? -8.028 10.666 -23.035 1.00 37.53 105 GLY A CA 1
ATOM 692 C C . GLY A 1 105 ? -6.741 10.938 -23.824 1.00 37.53 105 GLY A C 1
ATOM 693 O O . GLY A 1 105 ? -6.084 11.929 -23.529 1.00 37.53 105 GLY A O 1
ATOM 694 N N . ALA A 1 106 ? -6.360 10.131 -24.820 1.00 38.38 106 ALA A N 1
ATOM 695 C CA . ALA A 1 106 ? -5.290 10.491 -25.759 1.00 38.38 106 ALA A CA 1
ATOM 696 C C . ALA A 1 106 ? -5.882 10.960 -27.099 1.00 38.38 106 ALA A C 1
ATOM 698 O O . ALA A 1 106 ? -6.086 10.175 -28.022 1.00 38.38 106 ALA A O 1
ATOM 699 N N . ALA A 1 107 ? -6.165 12.256 -27.196 1.00 38.19 107 ALA A N 1
ATOM 700 C CA . ALA A 1 107 ? -6.327 12.951 -28.465 1.00 38.19 107 ALA A CA 1
ATOM 701 C C . ALA A 1 107 ? -5.655 14.320 -28.331 1.00 38.19 107 ALA A C 1
ATOM 703 O O . ALA A 1 107 ? -6.277 15.254 -27.844 1.00 38.19 107 ALA A O 1
ATOM 704 N N . ASP A 1 108 ? -4.357 14.382 -28.635 1.00 36.03 108 ASP A N 1
ATOM 705 C CA . ASP A 1 108 ? -3.782 15.298 -29.634 1.00 36.03 108 ASP A CA 1
ATOM 706 C C . ASP A 1 108 ? -2.252 15.120 -29.653 1.00 36.03 108 ASP A C 1
ATOM 708 O O . ASP A 1 108 ? -1.506 15.747 -28.905 1.00 36.03 108 ASP A O 1
ATOM 712 N N . ALA A 1 109 ? -1.775 14.186 -30.474 1.00 38.47 109 ALA A N 1
ATOM 713 C CA . ALA A 1 109 ? -0.376 14.118 -30.879 1.00 38.47 109 ALA A CA 1
ATOM 714 C C . ALA A 1 109 ? -0.316 13.526 -32.287 1.00 38.47 109 ALA A C 1
ATOM 716 O O . ALA A 1 109 ? -0.126 12.327 -32.475 1.00 38.47 109 ALA A O 1
ATOM 717 N N . ALA A 1 110 ? -0.531 14.383 -33.282 1.00 43.19 110 ALA A N 1
ATOM 718 C CA . ALA A 1 110 ? -0.159 14.104 -34.660 1.00 43.19 110 ALA A CA 1
ATOM 719 C C . ALA A 1 110 ? 0.155 15.414 -35.396 1.00 43.19 110 ALA A C 1
ATOM 721 O O . ALA A 1 110 ? -0.693 15.943 -36.109 1.00 43.19 110 ALA A O 1
ATOM 722 N N . HIS A 1 111 ? 1.387 15.914 -35.255 1.00 32.62 111 HIS A N 1
ATOM 723 C CA . HIS A 1 111 ? 2.100 16.488 -36.400 1.00 32.62 111 HIS A CA 1
ATOM 724 C C . HIS A 1 111 ? 3.620 16.482 -36.170 1.00 32.62 111 HIS A C 1
ATOM 726 O O . HIS A 1 111 ? 4.163 17.303 -35.433 1.00 32.62 111 HIS A O 1
ATOM 732 N N . GLU A 1 112 ? 4.284 15.519 -36.805 1.00 38.22 112 GLU A N 1
ATOM 733 C CA . GLU A 1 112 ? 5.733 15.452 -37.014 1.00 38.22 112 GLU A CA 1
ATOM 734 C C . GLU A 1 112 ? 6.166 16.473 -38.084 1.00 38.22 112 GLU A C 1
ATOM 736 O O . GLU A 1 112 ? 5.385 16.780 -38.987 1.00 38.22 112 GLU A O 1
ATOM 741 N N . GLY A 1 113 ? 7.418 16.949 -38.034 1.00 35.09 113 GLY A N 1
ATOM 742 C CA . GLY A 1 113 ? 8.016 17.654 -39.172 1.00 35.09 113 GLY A CA 1
ATOM 743 C C . GLY A 1 113 ? 9.282 18.462 -38.877 1.00 35.09 113 GLY A C 1
ATOM 744 O O . GLY A 1 113 ? 9.206 19.667 -38.656 1.00 35.09 113 GLY A O 1
ATOM 745 N N . GLU A 1 114 ? 10.433 17.785 -38.923 1.00 39.34 114 GLU A N 1
ATOM 746 C CA . GLU A 1 114 ? 11.814 18.279 -39.069 1.00 39.34 114 GLU A CA 1
ATOM 747 C C . GLU A 1 114 ? 12.028 19.682 -39.684 1.00 39.34 114 GLU A C 1
ATOM 749 O O . GLU A 1 114 ? 11.519 19.995 -40.759 1.00 39.34 114 GLU A O 1
ATOM 754 N N . ALA A 1 115 ? 12.986 20.433 -39.119 1.00 42.31 115 ALA A N 1
ATOM 755 C CA . ALA A 1 115 ? 13.919 21.255 -39.902 1.00 42.31 115 ALA A CA 1
ATOM 756 C C . ALA A 1 115 ? 15.226 21.524 -39.127 1.00 42.31 115 ALA A C 1
ATOM 758 O O . ALA A 1 115 ? 15.327 22.461 -38.337 1.00 42.31 115 ALA A O 1
ATOM 759 N N . HIS A 1 116 ? 16.247 20.703 -39.390 1.00 46.06 116 HIS A N 1
ATOM 760 C CA . HIS A 1 116 ? 17.651 21.094 -39.247 1.00 46.06 116 HIS A CA 1
ATOM 761 C C . HIS A 1 116 ? 18.025 22.009 -40.424 1.00 46.06 116 HIS A C 1
ATOM 763 O O . HIS A 1 116 ? 17.736 21.675 -41.573 1.00 46.06 116 HIS A O 1
ATOM 769 N N . GLY A 1 117 ? 18.680 23.138 -40.153 1.00 39.38 117 GLY A N 1
ATOM 770 C CA . GLY A 1 117 ? 19.152 24.061 -41.183 1.00 39.38 117 GLY A CA 1
ATOM 771 C C . GLY A 1 117 ? 20.394 24.827 -40.740 1.00 39.38 117 GLY A C 1
ATOM 772 O O . GLY A 1 117 ? 20.284 25.858 -40.083 1.00 39.38 117 GLY A O 1
ATOM 773 N N . ASP A 1 118 ? 21.560 24.305 -41.123 1.00 44.56 118 ASP A N 1
ATOM 77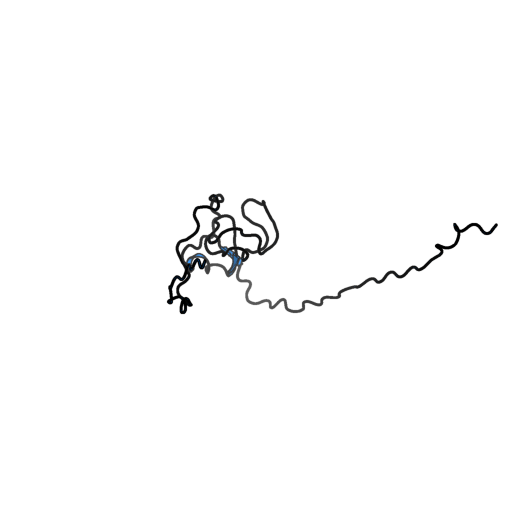4 C CA . ASP A 1 118 ? 22.827 25.026 -41.240 1.00 44.56 118 ASP A CA 1
ATOM 775 C C . ASP A 1 118 ? 22.700 26.192 -42.235 1.00 44.56 118 ASP A C 1
ATOM 777 O O . ASP A 1 118 ? 22.155 26.033 -43.330 1.00 44.56 118 ASP A O 1
ATOM 781 N N . ALA A 1 119 ? 23.267 27.351 -41.895 1.00 44.06 119 ALA A N 1
ATOM 782 C CA . ALA A 1 119 ? 23.566 28.402 -42.859 1.00 44.06 119 ALA A CA 1
ATOM 783 C C . ALA A 1 119 ? 24.932 29.029 -42.550 1.00 44.06 119 ALA A C 1
ATOM 785 O O . ALA A 1 119 ? 25.249 29.332 -41.400 1.00 44.06 119 ALA A O 1
ATOM 786 N N . HIS A 1 120 ? 25.700 29.148 -43.633 1.00 45.00 120 HIS A N 1
ATOM 787 C CA . HIS A 1 120 ? 27.032 29.726 -43.801 1.00 45.00 120 HIS A CA 1
ATOM 788 C C . HIS A 1 120 ? 27.209 31.147 -43.254 1.00 45.00 120 HIS A C 1
ATOM 790 O O . HIS A 1 120 ? 26.244 31.940 -43.331 1.00 45.00 120 HIS A O 1
#

pLDDT: mean 70.17, std 22.86, range [32.62, 96.44]

Sequence (120 aa):
MINKKTLNTLIASAVALTIAGASTSAMAEDAVANEKCYGVVKAGANDCANASKSHACAGQATADSDGGEFISLPAGLCDRLAGGSTAAAEAAPADAAAAPADAEGAADAAHEGEAHGDAH